Protein AF-U9VL65-F1 (afdb_monomer)

Sequence (66 aa):
MKKLLLAFAAITTSTTIAASIHLASLENPTDIQKQLSTTTNAIAVAGTTAIFGLLDDDLDDQNSGR

Radius of gyration: 15.74 Å; Cα contacts (8 Å, |Δi|>4): 46; chains: 1; bounding box: 38×19×47 Å

Nearest PDB structures (foldseek):
  3lg7-assembly1_B  TM=6.649E-01  e=4.493E+00  synthetic construct
  1s94-assembly2_B  TM=5.911E-01  e=3.954E+00  Doryteuthis pealeii
  3lg7-assembly1_C  TM=6.675E-01  e=6.181E+00  synthetic construct
  7udc-assembly1_B  TM=6.085E-01  e=4.215E+00  Rattus norvegicus
  1ez3-assembly1_A  TM=5.810E-01  e=5.441E+00  Rattus norvegicus

Secondary structure (DSSP, 8-state):
-HHHHHHHHHHHHHHHHHHHHHHHT-SS--HHHHHHHHHHHHHHHHHHHHHHHHHHHHHHHHHTT-

pLDDT: mean 88.18, std 11.15, range [45.91, 96.5]

Mean predicted aligned error: 5.58 Å

Foldseek 3Di:
DLVVLLVVLVVLLVVLQVLLVVLVPDPDHDPVSPVSSVVSVVSNVVSVVSNVVSVVVVVVVVVVPD

Solvent-accessible surface area (backbone atoms only — not comparable to full-atom values): 3486 Å² total; per-residue (Å²): 111,67,70,58,52,42,51,49,29,50,52,54,19,54,52,23,45,53,49,16,52,55,42,67,67,46,94,80,61,51,72,66,44,50,54,48,20,54,50,25,41,53,49,21,52,54,23,48,53,50,37,53,54,53,51,50,56,55,50,52,58,62,62,72,73,114

Structure (mmCIF, N/CA/C/O backbone):
data_AF-U9VL65-F1
#
_entry.id   AF-U9VL65-F1
#
loop_
_atom_site.group_PDB
_atom_site.id
_atom_site.type_symbol
_atom_site.label_atom_id
_atom_site.label_alt_id
_atom_site.label_comp_id
_atom_site.label_asym_id
_atom_site.label_entity_id
_atom_site.label_seq_id
_atom_site.pdbx_PDB_ins_code
_atom_site.Cartn_x
_atom_site.Cartn_y
_atom_site.Cartn_z
_atom_site.occupancy
_atom_site.B_iso_or_equiv
_atom_site.auth_seq_id
_atom_site.auth_comp_id
_atom_site.auth_asym_id
_atom_site.auth_atom_id
_atom_site.pdbx_PDB_model_num
ATOM 1 N N . MET A 1 1 ? 14.685 11.186 -13.635 1.00 69.12 1 MET A N 1
ATOM 2 C CA . MET A 1 1 ? 13.352 11.150 -12.986 1.00 69.12 1 MET A CA 1
ATOM 3 C C . MET A 1 1 ? 12.971 9.744 -12.516 1.00 69.12 1 MET A C 1
ATOM 5 O O . MET A 1 1 ? 12.515 9.634 -11.388 1.00 69.12 1 MET A O 1
ATOM 9 N N . LYS A 1 2 ? 13.247 8.677 -13.287 1.00 78.75 2 LYS A N 1
ATOM 10 C CA . LYS A 1 2 ? 12.978 7.272 -12.906 1.00 78.75 2 LYS A CA 1
ATOM 11 C C . LYS A 1 2 ? 13.566 6.849 -11.547 1.00 78.75 2 LYS A C 1
ATOM 13 O O . LYS A 1 2 ? 12.828 6.408 -10.681 1.00 78.75 2 LYS A O 1
ATOM 18 N N . LYS A 1 3 ? 14.849 7.139 -11.284 1.00 84.81 3 LYS A N 1
ATOM 19 C CA . LYS A 1 3 ? 15.505 6.861 -9.982 1.00 84.81 3 LYS A CA 1
ATOM 20 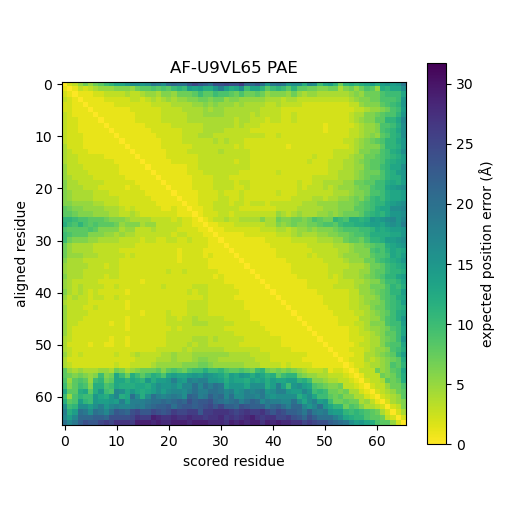C C . LYS A 1 3 ? 14.831 7.526 -8.774 1.00 84.81 3 LYS A C 1
ATOM 22 O O . LYS A 1 3 ? 14.773 6.942 -7.700 1.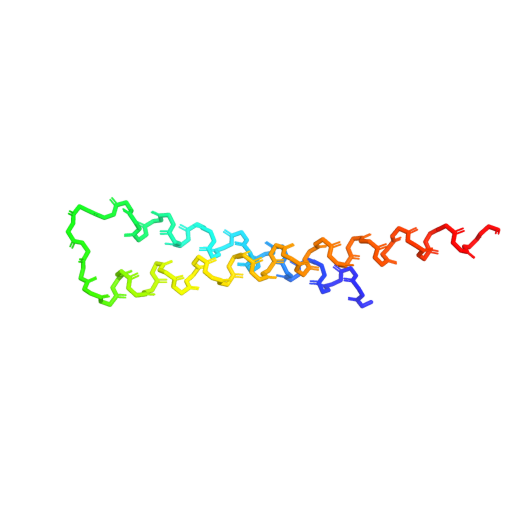00 84.81 3 LYS A O 1
ATOM 27 N N . LEU A 1 4 ? 14.322 8.749 -8.950 1.00 90.94 4 LEU A N 1
ATOM 28 C CA . LEU A 1 4 ? 13.580 9.458 -7.905 1.00 90.94 4 LEU A CA 1
ATOM 29 C C . LEU A 1 4 ? 12.242 8.753 -7.646 1.00 90.94 4 LEU A C 1
ATOM 31 O O . LEU A 1 4 ? 11.883 8.519 -6.499 1.00 90.94 4 LEU A O 1
ATOM 35 N N . LEU A 1 5 ? 11.538 8.375 -8.716 1.00 90.62 5 LEU A N 1
ATOM 36 C CA . LEU A 1 5 ? 10.272 7.652 -8.639 1.00 90.62 5 LEU A CA 1
ATOM 37 C C . LEU A 1 5 ? 10.444 6.271 -7.985 1.00 90.62 5 LEU A C 1
ATOM 39 O O . LEU A 1 5 ? 9.651 5.911 -7.122 1.00 90.62 5 LEU A O 1
ATOM 43 N N . LEU A 1 6 ? 11.520 5.554 -8.319 1.00 91.56 6 LEU A N 1
ATOM 44 C CA . LEU A 1 6 ? 11.895 4.286 -7.693 1.00 91.56 6 LEU A CA 1
ATOM 45 C C . LEU A 1 6 ? 12.169 4.460 -6.193 1.00 91.56 6 LEU A C 1
ATOM 47 O O . LEU A 1 6 ? 11.673 3.680 -5.383 1.00 91.56 6 LEU A O 1
ATOM 51 N N . ALA A 1 7 ? 12.905 5.508 -5.808 1.00 92.12 7 ALA A N 1
ATOM 52 C CA . ALA A 1 7 ? 13.159 5.814 -4.402 1.00 92.12 7 ALA A CA 1
ATOM 53 C C . ALA A 1 7 ? 11.860 6.131 -3.641 1.00 92.12 7 ALA A C 1
ATOM 55 O O . ALA A 1 7 ? 11.646 5.602 -2.551 1.00 92.12 7 ALA A O 1
ATOM 56 N N . PHE A 1 8 ? 10.963 6.933 -4.223 1.00 92.88 8 PHE A N 1
ATOM 57 C CA . PHE A 1 8 ? 9.649 7.201 -3.633 1.00 92.88 8 PHE A CA 1
ATOM 58 C C . PHE A 1 8 ? 8.817 5.924 -3.492 1.00 92.88 8 PHE A C 1
ATOM 60 O O . PHE A 1 8 ? 8.298 5.661 -2.409 1.00 92.88 8 PHE A O 1
ATOM 67 N N . ALA A 1 9 ? 8.744 5.098 -4.539 1.00 92.81 9 ALA A N 1
ATOM 68 C CA . ALA A 1 9 ? 8.015 3.835 -4.504 1.00 92.81 9 ALA A CA 1
ATOM 69 C C . ALA A 1 9 ? 8.561 2.896 -3.414 1.00 92.81 9 ALA A C 1
ATOM 71 O O . ALA A 1 9 ? 7.782 2.336 -2.643 1.00 92.81 9 ALA A O 1
ATOM 72 N N . ALA A 1 10 ? 9.885 2.786 -3.275 1.00 93.75 10 ALA A N 1
ATOM 73 C CA . ALA A 1 10 ? 10.532 1.988 -2.232 1.00 93.75 10 ALA A CA 1
ATOM 74 C C . ALA A 1 10 ? 10.225 2.498 -0.812 1.00 93.75 10 ALA A C 1
ATOM 76 O O . ALA A 1 10 ? 9.875 1.710 0.076 1.00 93.75 10 ALA A O 1
ATOM 77 N N . ILE A 1 11 ? 10.297 3.813 -0.587 1.00 95.56 11 ILE A N 1
ATOM 78 C CA . ILE A 1 11 ? 10.008 4.418 0.723 1.00 95.56 11 ILE A CA 1
ATOM 79 C C . ILE A 1 11 ? 8.530 4.237 1.090 1.00 95.56 11 ILE A C 1
ATOM 81 O O . ILE A 1 11 ? 8.214 3.794 2.197 1.00 95.56 11 ILE A O 1
ATOM 85 N N . THR A 1 12 ? 7.609 4.525 0.169 1.00 92.62 12 THR A N 1
ATOM 86 C CA . THR A 1 12 ? 6.170 4.355 0.411 1.00 92.62 12 THR A CA 1
ATOM 87 C C . THR A 1 12 ? 5.822 2.891 0.683 1.00 92.62 12 THR A C 1
ATOM 89 O O . THR A 1 12 ? 5.102 2.599 1.639 1.00 92.62 12 THR A O 1
ATOM 92 N N . THR A 1 13 ? 6.374 1.964 -0.101 1.00 94.31 13 THR A N 1
ATOM 93 C CA . THR A 1 13 ? 6.155 0.518 0.070 1.00 94.31 13 THR A CA 1
ATOM 94 C C . THR A 1 13 ? 6.648 0.039 1.432 1.00 94.31 13 THR A C 1
ATOM 96 O O . THR A 1 13 ? 5.893 -0.562 2.190 1.00 94.31 13 THR A O 1
ATOM 99 N N . SER A 1 14 ? 7.891 0.354 1.798 1.00 92.62 14 SER A N 1
ATOM 100 C CA . SER A 1 14 ? 8.457 -0.070 3.087 1.00 92.62 14 SER A CA 1
ATOM 101 C C . SER A 1 14 ? 7.684 0.496 4.284 1.00 92.62 14 SER A C 1
ATOM 103 O O . SER A 1 14 ? 7.379 -0.236 5.228 1.00 92.62 14 SER A O 1
ATOM 105 N N . THR A 1 15 ? 7.284 1.768 4.220 1.00 93.69 15 THR A N 1
ATOM 106 C CA . THR A 1 15 ? 6.500 2.422 5.281 1.00 93.69 15 THR A CA 1
ATOM 107 C C . THR A 1 15 ? 5.115 1.788 5.440 1.00 93.69 15 THR A C 1
ATOM 109 O O . THR A 1 15 ? 4.643 1.574 6.557 1.00 93.69 15 THR A O 1
ATOM 112 N N . THR A 1 16 ? 4.455 1.454 4.330 1.00 92.94 16 THR A N 1
ATOM 113 C CA . THR A 1 16 ? 3.105 0.864 4.343 1.00 92.94 16 THR A CA 1
ATOM 114 C C . THR A 1 16 ? 3.113 -0.594 4.799 1.00 92.94 16 THR A C 1
ATOM 116 O O . THR A 1 16 ? 2.225 -0.984 5.558 1.00 92.94 16 THR A O 1
ATOM 119 N N . ILE A 1 17 ? 4.149 -1.371 4.461 1.00 92.00 17 ILE A N 1
ATOM 120 C CA . ILE A 1 17 ? 4.368 -2.713 5.030 1.00 92.00 17 ILE A CA 1
ATOM 121 C C . ILE A 1 17 ? 4.505 -2.629 6.553 1.00 92.00 17 ILE A C 1
ATOM 123 O O . ILE A 1 17 ? 3.813 -3.349 7.274 1.00 92.00 17 ILE A O 1
ATOM 127 N N . ALA A 1 18 ? 5.356 -1.726 7.048 1.00 91.19 18 ALA A N 1
ATOM 128 C CA . ALA A 1 18 ? 5.575 -1.560 8.483 1.00 91.19 18 ALA A CA 1
ATOM 129 C C . ALA A 1 18 ? 4.278 -1.185 9.221 1.00 91.19 18 ALA A C 1
ATOM 131 O O . ALA A 1 18 ? 3.958 -1.779 10.252 1.00 91.19 18 ALA A O 1
ATOM 132 N N . ALA A 1 19 ? 3.496 -0.253 8.668 1.00 92.06 19 ALA A N 1
ATOM 133 C CA . ALA A 1 19 ? 2.208 0.143 9.232 1.00 92.06 19 ALA A CA 1
ATOM 134 C C . ALA A 1 19 ? 1.192 -1.013 9.239 1.00 92.06 19 ALA A C 1
ATOM 136 O O . ALA A 1 19 ? 0.537 -1.244 10.257 1.00 92.06 19 ALA A O 1
ATOM 137 N N . SER A 1 20 ? 1.090 -1.766 8.138 1.00 90.56 20 SER A N 1
ATOM 138 C CA . SER A 1 20 ? 0.167 -2.900 8.020 1.00 90.56 20 SER A CA 1
ATOM 139 C C . SER A 1 20 ? 0.472 -3.990 9.051 1.00 90.56 20 SER A C 1
ATOM 141 O 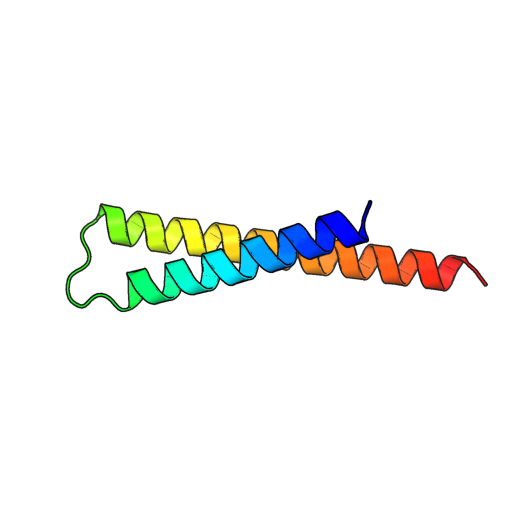O . SER A 1 20 ? -0.444 -4.431 9.750 1.00 90.56 20 SER A O 1
ATOM 143 N N . ILE A 1 21 ? 1.754 -4.353 9.211 1.00 91.50 21 ILE A N 1
ATOM 144 C CA . ILE A 1 21 ? 2.221 -5.325 10.214 1.00 91.50 21 ILE A CA 1
ATOM 145 C C . ILE A 1 21 ? 1.936 -4.818 11.629 1.00 91.50 21 ILE A C 1
ATOM 147 O O . ILE A 1 21 ? 1.406 -5.564 12.450 1.00 91.50 21 ILE A O 1
ATOM 151 N N . HIS A 1 22 ? 2.245 -3.551 11.913 1.00 93.69 22 HIS A N 1
ATOM 152 C CA . HIS A 1 22 ? 1.998 -2.970 13.229 1.00 93.69 22 HIS A CA 1
ATOM 153 C C . HIS A 1 22 ? 0.511 -3.035 13.602 1.00 93.69 22 HIS A C 1
ATOM 155 O O . HIS A 1 22 ? 0.168 -3.523 14.678 1.00 93.69 22 HIS A O 1
ATOM 161 N N . LEU A 1 23 ? -0.378 -2.635 12.689 1.00 91.62 23 LEU A N 1
ATOM 162 C CA . LEU A 1 23 ? -1.828 -2.702 12.890 1.00 91.62 23 LEU A CA 1
ATOM 163 C C . LEU A 1 23 ? -2.341 -4.146 13.023 1.00 91.62 23 LEU A C 1
ATOM 165 O O . LEU A 1 23 ? -3.238 -4.394 13.825 1.00 91.62 23 LEU A O 1
ATOM 169 N N . ALA A 1 24 ? -1.767 -5.094 12.276 1.00 89.44 24 ALA A N 1
ATOM 170 C CA . ALA A 1 24 ? -2.123 -6.513 12.355 1.00 89.44 24 ALA A CA 1
ATOM 171 C C . ALA A 1 24 ? -1.644 -7.187 13.654 1.00 89.44 24 ALA A C 1
ATOM 173 O O . ALA A 1 24 ? -2.212 -8.196 14.059 1.00 89.44 24 ALA A O 1
ATOM 174 N N . SER A 1 25 ? -0.616 -6.633 14.306 1.00 93.69 25 SER A N 1
ATOM 175 C CA . SER A 1 25 ? -0.059 -7.152 15.563 1.00 93.69 25 SER A CA 1
ATOM 176 C C . SER A 1 25 ? -0.803 -6.697 16.824 1.00 93.69 25 SER A C 1
ATOM 178 O O . SER A 1 25 ? -0.462 -7.122 17.926 1.00 93.69 25 SER A O 1
ATOM 180 N N . LEU A 1 26 ? -1.805 -5.825 16.685 1.00 94.62 26 LEU A N 1
ATOM 181 C CA . LEU A 1 26 ? -2.618 -5.368 17.808 1.00 94.62 26 LEU A CA 1
ATOM 182 C C . LEU A 1 26 ? -3.488 -6.517 18.336 1.00 94.62 26 LEU A C 1
ATOM 184 O O . LEU A 1 26 ? -4.123 -7.226 17.563 1.00 94.62 26 LEU A O 1
ATOM 188 N N . GLU A 1 27 ? -3.558 -6.665 19.658 1.00 92.38 27 GLU A N 1
ATOM 189 C CA . GLU A 1 27 ? -4.296 -7.756 20.313 1.00 92.38 27 GLU A CA 1
ATOM 190 C C . GLU A 1 27 ? -5.823 -7.610 20.16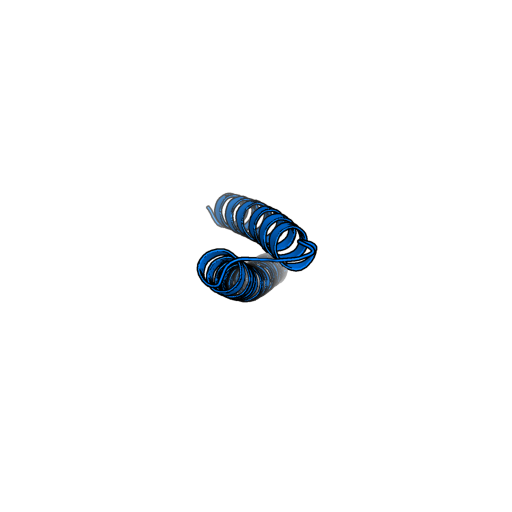4 1.00 92.38 27 GLU A C 1
ATOM 192 O O . GLU A 1 27 ? -6.534 -8.602 20.045 1.00 92.38 27 GLU A O 1
ATOM 197 N N . ASN A 1 28 ? -6.331 -6.372 20.103 1.00 92.50 28 ASN A N 1
ATOM 198 C CA . ASN A 1 28 ? -7.751 -6.061 19.903 1.00 92.50 28 ASN A CA 1
ATOM 199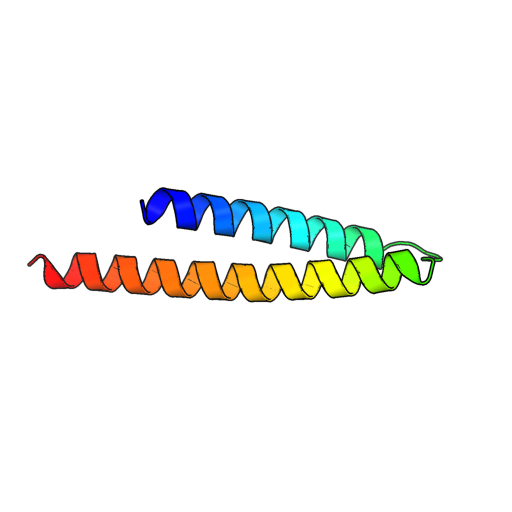 C C . ASN A 1 28 ? -7.931 -4.828 18.995 1.00 92.50 28 ASN A C 1
ATOM 201 O O . ASN A 1 28 ? -8.265 -3.743 19.481 1.00 92.50 28 ASN A O 1
ATOM 205 N N . PRO A 1 29 ? -7.680 -4.947 17.680 1.00 93.81 29 PRO A N 1
ATOM 206 C CA . PRO A 1 29 ? -7.796 -3.819 16.773 1.00 93.81 29 PRO A CA 1
ATOM 207 C C . PRO A 1 29 ? -9.266 -3.464 16.544 1.00 93.81 29 PRO A C 1
ATOM 209 O O . PRO A 1 29 ? -10.103 -4.328 16.264 1.00 93.81 29 PRO A O 1
ATOM 212 N N . THR A 1 30 ? -9.560 -2.169 16.601 1.00 96.19 30 THR A N 1
ATOM 213 C CA . THR A 1 30 ? -10.827 -1.591 16.140 1.00 96.19 30 THR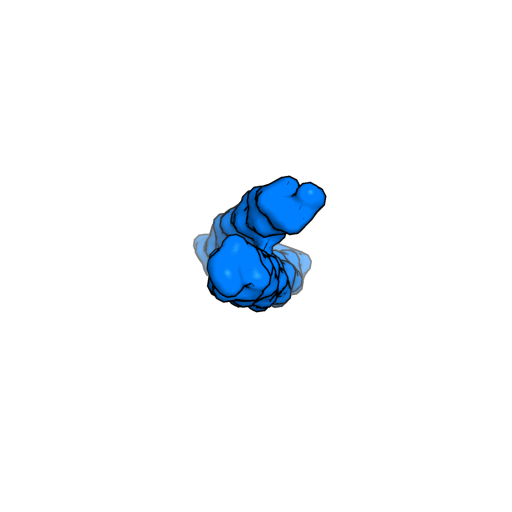 A CA 1
ATOM 214 C C . THR A 1 30 ? -11.048 -1.872 14.651 1.00 96.19 30 THR A C 1
ATOM 216 O O . THR A 1 30 ? -10.099 -2.113 13.898 1.00 96.19 30 THR A O 1
ATOM 219 N N . ASP A 1 31 ? -12.293 -1.783 14.186 1.00 96.50 31 ASP A N 1
ATOM 220 C CA . ASP A 1 31 ? -12.613 -1.998 12.768 1.00 96.50 31 ASP A CA 1
ATOM 221 C C . ASP A 1 31 ? -11.865 -1.028 11.842 1.00 96.50 31 ASP A C 1
ATOM 223 O O . ASP A 1 31 ? -11.398 -1.426 10.775 1.00 96.50 31 ASP A O 1
ATOM 227 N N . ILE A 1 32 ? -11.658 0.218 12.284 1.00 96.19 32 ILE A N 1
ATOM 228 C CA . ILE A 1 32 ? -10.858 1.209 11.552 1.00 96.19 32 ILE A CA 1
ATOM 229 C C . ILE A 1 32 ? -9.400 0.752 11.449 1.00 96.19 32 ILE A C 1
ATOM 231 O O . ILE A 1 32 ? -8.805 0.844 10.379 1.00 96.19 32 ILE A O 1
ATOM 235 N N . GLN A 1 33 ? -8.817 0.212 12.522 1.00 95.62 33 GLN A N 1
ATOM 236 C CA . GLN A 1 33 ? -7.442 -0.300 12.493 1.00 95.62 33 GLN A CA 1
ATOM 237 C C . GLN A 1 33 ? -7.300 -1.509 11.557 1.00 95.62 33 GLN A C 1
ATOM 239 O O . GLN A 1 33 ? -6.308 -1.604 10.834 1.00 95.62 33 GLN A O 1
ATOM 244 N N . LYS A 1 34 ? -8.309 -2.386 11.490 1.00 94.69 34 LYS A N 1
ATOM 245 C CA . LYS A 1 34 ? -8.339 -3.493 10.519 1.00 94.69 34 LYS A CA 1
ATOM 246 C C . LYS A 1 34 ? -8.425 -2.979 9.081 1.00 94.69 34 LYS A C 1
ATOM 248 O O . LYS A 1 34 ? -7.620 -3.385 8.247 1.00 94.69 34 LYS A O 1
ATOM 253 N N . GLN A 1 35 ? -9.331 -2.041 8.800 1.00 96.06 35 GLN A N 1
ATOM 254 C CA . GLN A 1 35 ? -9.450 -1.432 7.469 1.00 96.06 35 GLN A CA 1
ATOM 255 C C . GLN A 1 35 ? -8.170 -0.700 7.052 1.00 96.06 35 GLN A C 1
ATOM 257 O O . GLN A 1 35 ? -7.734 -0.820 5.904 1.00 96.06 35 GLN A O 1
ATOM 262 N N . LEU A 1 36 ? -7.531 0.018 7.980 1.00 94.81 36 LEU A N 1
ATOM 263 C CA . LEU A 1 36 ? -6.246 0.668 7.739 1.00 94.81 36 LEU A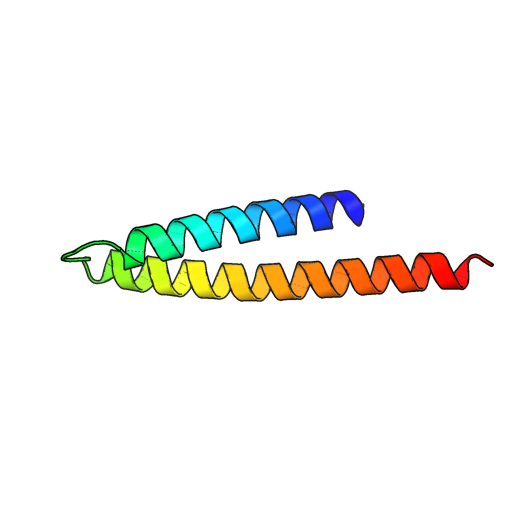 CA 1
ATOM 264 C C . LEU A 1 36 ? -5.145 -0.354 7.452 1.00 94.81 36 LEU A C 1
ATOM 266 O O . LEU A 1 36 ? -4.384 -0.138 6.512 1.00 94.81 36 LEU A O 1
ATOM 270 N N . SER A 1 37 ? -5.083 -1.469 8.192 1.00 94.94 37 SER A N 1
ATOM 271 C CA . SER A 1 37 ? -4.123 -2.558 7.944 1.00 94.94 37 SER A CA 1
ATOM 272 C C . SER A 1 37 ? -4.287 -3.151 6.543 1.00 94.94 37 SER A C 1
ATOM 274 O O . SER A 1 37 ? -3.303 -3.296 5.814 1.00 94.94 37 SER A O 1
ATOM 276 N N . THR A 1 38 ? -5.529 -3.421 6.126 1.00 94.62 38 THR A N 1
ATOM 277 C CA . THR A 1 38 ? -5.840 -3.918 4.777 1.00 94.62 38 THR A CA 1
ATOM 278 C C . THR A 1 38 ? -5.476 -2.898 3.702 1.00 94.62 38 THR A C 1
ATOM 280 O O . THR A 1 38 ? -4.870 -3.250 2.692 1.00 94.62 38 THR A O 1
ATOM 283 N N . THR A 1 39 ? -5.794 -1.624 3.925 1.00 95.31 39 THR A N 1
ATOM 284 C CA . THR A 1 39 ? -5.491 -0.549 2.970 1.00 95.31 39 THR A CA 1
ATOM 285 C C . THR A 1 39 ? -3.984 -0.363 2.808 1.00 95.31 39 THR A C 1
ATOM 287 O O . THR A 1 39 ? -3.486 -0.292 1.687 1.00 95.31 39 THR A O 1
ATOM 290 N N . THR A 1 40 ? -3.233 -0.337 3.912 1.00 94.38 40 THR A N 1
ATOM 291 C CA . THR A 1 40 ? -1.764 -0.245 3.864 1.00 94.38 40 THR A CA 1
ATOM 292 C C . THR A 1 40 ? -1.137 -1.462 3.196 1.00 94.38 40 THR A C 1
ATOM 294 O O . THR A 1 40 ? -0.193 -1.297 2.429 1.00 94.38 40 THR A O 1
ATOM 297 N N . ASN A 1 41 ? -1.695 -2.658 3.392 1.00 94.50 41 ASN A N 1
ATOM 298 C CA . ASN A 1 41 ? -1.258 -3.846 2.663 1.00 94.50 41 ASN A CA 1
ATOM 299 C C . ASN A 1 41 ? -1.465 -3.699 1.144 1.00 94.50 41 ASN A C 1
ATOM 301 O O . ASN A 1 41 ? -0.539 -3.932 0.371 1.00 94.50 41 ASN A O 1
ATOM 305 N N . ALA A 1 42 ? -2.640 -3.232 0.710 1.00 94.75 42 ALA A N 1
ATOM 306 C CA . ALA A 1 42 ? -2.926 -3.014 -0.708 1.00 94.75 42 ALA A CA 1
ATOM 307 C C . ALA A 1 42 ? -1.977 -1.980 -1.345 1.00 94.75 42 ALA A C 1
ATOM 309 O O . ALA A 1 42 ? -1.487 -2.189 -2.457 1.00 94.75 42 ALA A O 1
ATOM 310 N N . ILE A 1 43 ? -1.665 -0.895 -0.625 1.00 93.50 43 ILE A N 1
ATOM 311 C CA . ILE A 1 43 ? -0.685 0.105 -1.075 1.00 93.50 43 ILE A CA 1
ATOM 312 C C . ILE A 1 43 ? 0.710 -0.520 -1.201 1.00 93.50 43 ILE A C 1
ATOM 314 O O . ILE A 1 43 ? 1.392 -0.274 -2.193 1.00 93.50 43 ILE A O 1
ATOM 318 N N . ALA A 1 44 ? 1.127 -1.349 -0.241 1.00 93.00 44 ALA A N 1
ATOM 319 C CA . ALA A 1 44 ? 2.415 -2.036 -0.292 1.00 93.00 44 ALA A CA 1
ATOM 320 C C . ALA A 1 44 ? 2.536 -2.970 -1.506 1.00 93.00 44 ALA A C 1
ATOM 322 O O . ALA A 1 44 ? 3.583 -3.006 -2.156 1.00 93.00 44 ALA A O 1
ATOM 323 N N . VAL A 1 45 ? 1.468 -3.697 -1.847 1.00 94.12 45 VAL A N 1
ATOM 324 C CA . VAL A 1 45 ? 1.435 -4.550 -3.045 1.00 94.12 45 VAL A CA 1
ATOM 325 C C . VAL A 1 45 ? 1.586 -3.700 -4.306 1.00 94.12 45 VAL A C 1
ATOM 327 O O . VAL A 1 45 ? 2.480 -3.960 -5.108 1.00 94.12 45 VAL A O 1
ATOM 330 N N . ALA A 1 46 ? 0.782 -2.643 -4.450 1.00 93.62 46 ALA A N 1
ATOM 331 C CA . ALA A 1 46 ? 0.858 -1.746 -5.604 1.00 93.62 46 ALA A CA 1
ATOM 332 C C . ALA A 1 46 ? 2.235 -1.072 -5.732 1.00 93.62 46 ALA A C 1
ATOM 334 O O . ALA A 1 46 ? 2.796 -0.992 -6.825 1.00 93.62 46 ALA A O 1
ATOM 335 N N . GLY A 1 47 ? 2.804 -0.625 -4.611 1.00 93.81 47 GLY A N 1
ATOM 336 C CA . GLY A 1 47 ? 4.137 -0.040 -4.561 1.00 93.81 47 GLY A CA 1
ATOM 337 C C . GLY A 1 47 ? 5.229 -1.039 -4.951 1.00 93.81 47 GLY A C 1
ATOM 338 O O . GLY A 1 47 ? 6.116 -0.694 -5.726 1.00 93.81 47 GLY A O 1
ATOM 339 N N . THR A 1 48 ? 5.115 -2.298 -4.521 1.00 93.56 48 THR A N 1
ATOM 340 C CA . THR A 1 48 ? 6.025 -3.381 -4.929 1.00 93.56 48 THR A CA 1
ATOM 341 C C . THR A 1 48 ? 5.943 -3.644 -6.433 1.00 93.56 48 THR A C 1
ATOM 343 O O . THR A 1 48 ? 6.975 -3.735 -7.096 1.00 93.56 48 THR A O 1
ATOM 346 N N . THR A 1 49 ? 4.736 -3.705 -7.002 1.00 94.25 49 THR A N 1
ATOM 347 C CA . THR A 1 49 ? 4.543 -3.829 -8.456 1.00 94.25 49 THR A CA 1
ATOM 348 C C . THR A 1 49 ? 5.177 -2.659 -9.209 1.00 94.25 49 THR A C 1
ATOM 350 O O . THR A 1 49 ? 5.867 -2.878 -10.201 1.00 94.25 49 THR A O 1
ATOM 353 N N . ALA A 1 50 ? 5.002 -1.429 -8.719 1.00 91.94 50 ALA A N 1
ATOM 354 C CA . ALA A 1 50 ? 5.618 -0.248 -9.318 1.00 91.94 50 ALA A CA 1
ATOM 355 C C . ALA A 1 50 ? 7.153 -0.293 -9.251 1.00 91.94 50 ALA A C 1
ATOM 357 O O . ALA A 1 50 ? 7.808 0.058 -10.226 1.00 91.94 50 ALA A O 1
ATOM 358 N N . ILE A 1 51 ? 7.736 -0.760 -8.139 1.00 93.94 51 ILE A N 1
ATOM 359 C CA . ILE A 1 51 ? 9.189 -0.954 -8.011 1.00 93.94 51 ILE A CA 1
ATOM 360 C C . ILE A 1 51 ? 9.694 -1.912 -9.089 1.00 93.94 51 ILE A C 1
ATOM 362 O O . ILE A 1 51 ? 10.646 -1.575 -9.787 1.00 93.94 51 ILE A O 1
ATOM 366 N N . PHE A 1 52 ? 9.060 -3.077 -9.251 1.00 93.00 52 PHE A N 1
ATOM 367 C CA . PHE A 1 52 ? 9.496 -4.050 -10.254 1.00 93.00 52 PHE A CA 1
ATOM 368 C C . PHE A 1 52 ? 9.327 -3.538 -11.685 1.00 93.00 52 PHE A C 1
ATOM 370 O O . PHE A 1 52 ? 10.247 -3.710 -12.474 1.00 93.00 52 PHE A O 1
ATOM 377 N N . GLY A 1 53 ? 8.228 -2.846 -11.999 1.00 91.31 53 GLY A N 1
ATOM 378 C CA . GLY A 1 53 ? 8.060 -2.223 -13.317 1.00 91.31 53 GLY A CA 1
ATOM 379 C C . GLY A 1 53 ? 9.137 -1.174 -13.616 1.00 91.31 53 GLY A C 1
ATOM 380 O O . GLY A 1 53 ? 9.704 -1.156 -14.699 1.00 91.31 53 GLY A O 1
ATOM 381 N N . LEU A 1 54 ? 9.488 -0.344 -12.629 1.00 89.88 54 LEU A N 1
ATOM 382 C CA . LEU A 1 54 ? 10.540 0.667 -12.786 1.00 89.88 54 LEU A CA 1
ATOM 383 C C . LEU A 1 54 ? 11.947 0.067 -12.899 1.00 89.88 54 LEU A C 1
ATOM 385 O O . LEU A 1 54 ? 12.809 0.674 -13.527 1.00 89.88 54 LEU A O 1
ATOM 389 N N . LEU A 1 55 ? 12.194 -1.083 -12.266 1.00 88.44 55 LEU A N 1
ATOM 390 C CA . LEU A 1 55 ? 13.462 -1.803 -12.391 1.00 88.44 55 LEU A CA 1
ATOM 391 C C . LEU A 1 55 ? 13.602 -2.468 -13.763 1.00 88.44 55 LEU A C 1
ATOM 393 O O . LEU A 1 55 ? 14.699 -2.450 -14.310 1.00 88.44 55 LEU A O 1
ATOM 397 N N . ASP A 1 56 ? 12.518 -3.024 -14.307 1.00 86.75 56 ASP A N 1
ATOM 398 C CA . ASP A 1 56 ? 12.496 -3.642 -15.640 1.00 86.75 56 ASP A CA 1
ATOM 399 C C . ASP A 1 56 ? 12.779 -2.594 -16.732 1.00 86.75 56 ASP A C 1
ATOM 401 O O . ASP A 1 56 ? 13.711 -2.746 -17.522 1.00 86.75 56 ASP A O 1
ATOM 405 N N . ASP A 1 57 ? 12.104 -1.439 -16.660 1.00 79.75 57 ASP A N 1
ATOM 406 C CA . ASP A 1 57 ? 12.354 -0.291 -17.544 1.00 79.75 57 ASP A CA 1
ATOM 407 C C . ASP A 1 57 ? 13.817 0.206 -17.487 1.00 79.75 57 ASP A C 1
ATOM 409 O O . ASP A 1 57 ? 14.368 0.662 -18.491 1.00 79.75 57 ASP A O 1
ATOM 413 N N . ASP A 1 58 ? 14.453 0.172 -16.308 1.00 75.81 58 ASP A N 1
ATOM 414 C CA . ASP A 1 58 ? 15.854 0.584 -16.123 1.00 75.81 58 ASP A CA 1
ATOM 415 C C . ASP A 1 58 ? 16.850 -0.473 -16.657 1.00 75.81 58 ASP A C 1
ATOM 417 O O . ASP A 1 58 ? 17.994 -0.124 -16.981 1.00 75.81 58 ASP A O 1
ATOM 421 N N . LEU A 1 59 ? 16.458 -1.753 -16.734 1.00 72.62 59 LEU A N 1
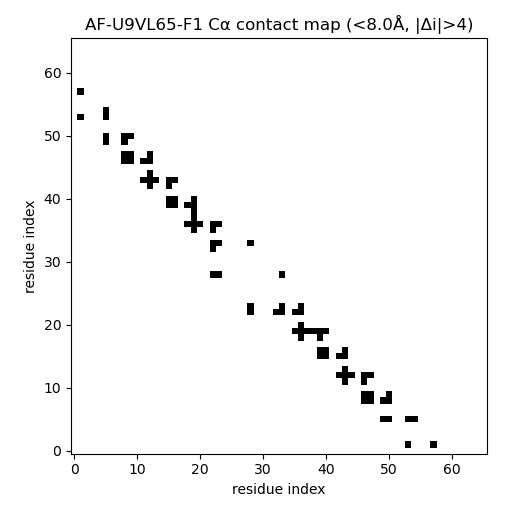ATOM 422 C CA . LEU A 1 59 ? 17.260 -2.831 -17.330 1.00 72.62 59 LEU A CA 1
ATOM 423 C C . LEU A 1 59 ? 17.207 -2.781 -18.861 1.00 72.62 59 LEU A C 1
ATOM 425 O O . LEU A 1 59 ? 18.254 -2.898 -19.505 1.00 72.62 59 LEU A O 1
ATOM 429 N N . ASP A 1 60 ? 16.031 -2.535 -19.437 1.00 71.31 60 ASP A N 1
ATOM 430 C CA . ASP A 1 60 ? 15.851 -2.392 -20.885 1.00 71.31 60 ASP A CA 1
ATOM 431 C C . ASP A 1 60 ? 16.597 -1.169 -21.441 1.00 71.31 60 ASP A C 1
ATOM 433 O O . ASP A 1 60 ? 17.322 -1.278 -22.439 1.00 71.31 60 ASP A O 1
ATOM 437 N N . ASP A 1 61 ? 16.529 -0.024 -20.750 1.00 67.38 61 ASP A N 1
ATOM 438 C CA . ASP A 1 61 ? 17.278 1.185 -21.123 1.00 67.38 61 ASP A CA 1
ATOM 439 C C . ASP A 1 61 ? 18.805 0.958 -21.091 1.00 67.38 61 ASP A C 1
ATOM 441 O O . ASP A 1 61 ? 19.541 1.505 -21.918 1.00 67.38 61 ASP A O 1
ATOM 445 N N . GLN A 1 62 ? 19.309 0.139 -20.159 1.00 63.97 62 GLN A N 1
ATOM 446 C CA . GLN A 1 62 ? 20.737 -0.203 -20.088 1.00 63.97 62 GLN A CA 1
ATOM 447 C C . GLN A 1 62 ? 21.175 -1.169 -21.194 1.00 63.97 62 GLN A C 1
ATOM 449 O O . GLN A 1 62 ? 22.324 -1.102 -21.640 1.00 63.97 62 GLN A O 1
ATOM 454 N N . ASN A 1 63 ? 20.283 -2.050 -21.650 1.00 60.44 63 ASN A N 1
ATOM 455 C CA . ASN A 1 63 ? 20.579 -3.013 -22.709 1.00 60.44 63 ASN A CA 1
ATOM 456 C C . ASN A 1 63 ? 20.472 -2.397 -24.115 1.00 60.44 63 ASN A C 1
ATOM 458 O O . ASN A 1 63 ? 21.214 -2.797 -25.009 1.00 60.44 63 ASN A O 1
ATOM 462 N N . SER A 1 64 ? 19.612 -1.392 -24.309 1.00 59.41 64 SER A N 1
ATOM 463 C CA . SER A 1 64 ? 19.443 -0.688 -25.592 1.00 59.41 64 SER A CA 1
ATOM 464 C C . SER A 1 64 ? 20.536 0.357 -25.892 1.00 59.41 64 SER A C 1
ATOM 466 O O . SER A 1 64 ? 20.537 0.947 -26.973 1.00 59.41 64 SER A O 1
ATOM 468 N N . GLY A 1 65 ? 21.449 0.614 -24.950 1.00 55.19 65 GLY A N 1
ATOM 469 C CA . GLY A 1 65 ? 22.542 1.586 -25.076 1.00 55.19 65 GLY A CA 1
ATOM 470 C C . GLY A 1 65 ? 23.889 1.021 -25.552 1.00 55.19 65 GLY A C 1
ATOM 471 O O . GLY A 1 65 ? 24.899 1.711 -25.397 1.00 55.19 65 GLY A O 1
ATOM 472 N N . ARG A 1 66 ? 23.938 -0.214 -26.075 1.00 45.91 66 ARG A N 1
ATOM 473 C CA . ARG A 1 66 ? 25.143 -0.836 -26.662 1.00 45.91 66 ARG A CA 1
ATOM 474 C C . ARG A 1 66 ? 25.014 -1.018 -28.166 1.00 45.91 66 ARG A C 1
ATOM 476 O O . ARG A 1 66 ? 23.931 -1.4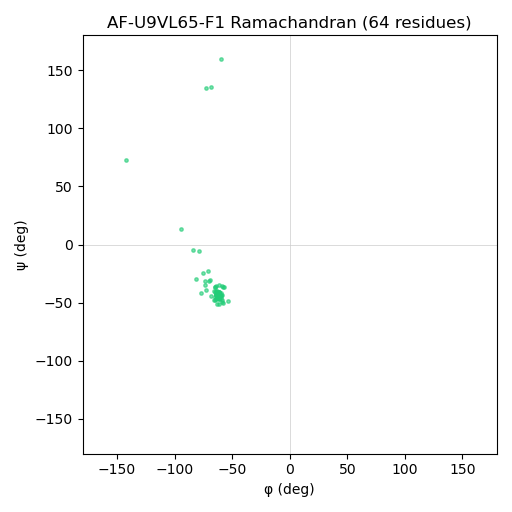52 -28.609 1.00 45.91 66 ARG A O 1
#